Protein AF-A0A536QX53-F1 (afdb_monomer_lite)

Structure (mmCIF, N/CA/C/O backbone):
data_AF-A0A536QX53-F1
#
_entry.id   AF-A0A536QX53-F1
#
loop_
_atom_site.group_PDB
_atom_site.id
_atom_site.type_symbol
_atom_site.label_atom_id
_atom_site.label_alt_id
_atom_site.label_comp_id
_atom_site.label_asym_id
_atom_site.label_entity_id
_atom_site.label_seq_id
_atom_site.pdbx_PDB_ins_code
_atom_site.Cartn_x
_atom_site.Cartn_y
_atom_site.Cartn_z
_atom_site.occupancy
_atom_site.B_iso_or_equiv
_atom_site.auth_seq_id
_atom_site.auth_comp_id
_atom_site.auth_asym_id
_atom_site.auth_atom_id
_atom_site.pdbx_PDB_model_num
ATOM 1 N N . MET A 1 1 ? 10.679 -12.299 -2.054 1.00 72.06 1 MET A N 1
ATOM 2 C CA . MET A 1 1 ? 10.074 -12.324 -3.404 1.00 72.06 1 MET A CA 1
ATOM 3 C C . MET A 1 1 ? 10.573 -11.073 -4.117 1.00 72.06 1 MET A C 1
ATOM 5 O O . MET A 1 1 ? 10.672 -10.056 -3.444 1.00 72.06 1 MET A O 1
ATOM 9 N N . ALA A 1 2 ? 10.988 -11.145 -5.383 1.00 87.12 2 ALA A N 1
ATOM 10 C CA . ALA A 1 2 ? 11.481 -9.964 -6.100 1.00 87.12 2 ALA A CA 1
ATOM 11 C C . ALA A 1 2 ? 10.300 -9.177 -6.695 1.00 87.12 2 ALA A C 1
ATOM 13 O O . ALA A 1 2 ? 9.360 -9.823 -7.164 1.00 87.12 2 ALA A O 1
ATOM 14 N N . PRO A 1 3 ? 10.326 -7.833 -6.678 1.00 91.75 3 PRO A N 1
ATOM 15 C CA . PRO A 1 3 ? 9.268 -7.033 -7.279 1.00 91.75 3 PRO A CA 1
ATOM 16 C C . PRO A 1 3 ? 9.234 -7.185 -8.811 1.00 91.75 3 PRO A C 1
ATOM 18 O O . PRO A 1 3 ? 10.268 -7.464 -9.424 1.00 91.75 3 PRO A O 1
ATOM 21 N N . PRO A 1 4 ? 8.074 -6.952 -9.446 1.00 94.06 4 PRO A N 1
ATOM 22 C CA . PRO A 1 4 ? 7.941 -6.934 -10.898 1.00 94.06 4 PRO A CA 1
ATOM 23 C C . PRO A 1 4 ? 8.760 -5.803 -11.519 1.00 94.06 4 PRO A C 1
ATOM 25 O O . PRO A 1 4 ? 8.796 -4.685 -10.992 1.00 94.06 4 PRO A O 1
ATOM 28 N N . ALA A 1 5 ? 9.379 -6.072 -12.668 1.00 95.06 5 ALA A N 1
ATOM 29 C CA . ALA A 1 5 ? 10.157 -5.069 -13.391 1.00 95.06 5 ALA A CA 1
ATOM 30 C C . ALA A 1 5 ? 9.274 -3.890 -13.827 1.00 95.06 5 ALA A C 1
ATOM 32 O O . ALA A 1 5 ? 9.678 -2.737 -13.715 1.00 95.06 5 ALA A O 1
ATOM 33 N N . GLU A 1 6 ? 8.037 -4.164 -14.239 1.00 94.06 6 GLU A N 1
ATOM 34 C CA . GLU A 1 6 ? 7.061 -3.165 -14.672 1.00 94.06 6 GLU A CA 1
ATOM 35 C C . GLU A 1 6 ? 6.680 -2.201 -13.543 1.00 94.06 6 GLU A C 1
ATOM 37 O O . GLU A 1 6 ? 6.462 -1.012 -13.788 1.00 94.06 6 GLU A O 1
ATOM 42 N N . ALA A 1 7 ? 6.644 -2.690 -12.298 1.00 94.56 7 ALA A N 1
ATOM 43 C CA . ALA A 1 7 ? 6.409 -1.851 -11.131 1.00 94.56 7 ALA A CA 1
ATOM 44 C C . ALA A 1 7 ? 7.601 -0.913 -10.897 1.00 94.56 7 ALA A C 1
ATOM 46 O O . ALA A 1 7 ? 7.406 0.297 -10.787 1.00 94.56 7 ALA A O 1
ATOM 47 N N . ILE A 1 8 ? 8.832 -1.444 -10.886 1.00 96.00 8 ILE A N 1
ATOM 48 C CA . ILE A 1 8 ? 10.053 -0.631 -10.747 1.00 96.00 8 ILE A CA 1
ATOM 49 C C . ILE A 1 8 ? 10.102 0.456 -11.825 1.00 96.00 8 ILE A C 1
ATOM 51 O O . ILE A 1 8 ? 10.296 1.625 -11.498 1.00 96.00 8 ILE A O 1
ATOM 55 N N . GLU A 1 9 ? 9.890 0.092 -13.090 1.00 95.62 9 GLU A N 1
ATOM 56 C CA . GLU A 1 9 ? 9.950 1.037 -14.206 1.00 95.62 9 GLU A CA 1
ATOM 57 C C . GLU A 1 9 ? 8.875 2.121 -14.107 1.00 95.62 9 GLU A C 1
ATOM 59 O O . GLU A 1 9 ? 9.163 3.293 -14.349 1.00 95.62 9 GLU A O 1
ATOM 64 N N . PHE A 1 10 ? 7.655 1.772 -13.689 1.00 93.56 10 PHE A N 1
ATOM 65 C CA . PHE A 1 10 ? 6.602 2.762 -13.480 1.00 93.56 10 PHE A CA 1
ATOM 66 C C . PHE A 1 10 ? 6.993 3.799 -12.419 1.00 93.56 10 PHE A C 1
ATOM 68 O O . PHE A 1 10 ? 6.911 5.002 -12.669 1.00 93.56 10 PHE A O 1
ATOM 75 N N . PHE A 1 11 ? 7.435 3.349 -11.239 1.00 91.94 11 PHE A N 1
ATOM 76 C CA . PHE A 1 11 ? 7.818 4.263 -10.161 1.00 91.94 11 PHE A CA 1
ATOM 77 C C . PHE A 1 11 ? 9.061 5.084 -10.518 1.00 91.94 11 PHE A C 1
ATOM 79 O O . PHE A 1 11 ? 9.118 6.270 -10.193 1.00 91.94 11 PHE A O 1
ATOM 86 N N . ALA A 1 12 ? 10.029 4.490 -11.219 1.00 95.56 12 ALA A N 1
ATOM 87 C CA . ALA A 1 12 ? 11.216 5.198 -11.677 1.00 95.56 12 ALA A CA 1
ATOM 88 C C . ALA A 1 12 ? 10.881 6.303 -12.689 1.00 95.56 12 ALA A C 1
ATOM 90 O O . ALA A 1 12 ? 11.381 7.417 -12.555 1.00 95.56 12 ALA A O 1
ATOM 91 N N . HIS A 1 13 ? 10.003 6.036 -13.660 1.00 92.94 13 HIS A N 1
ATOM 92 C CA . HIS A 1 13 ? 9.568 7.037 -14.641 1.00 92.94 13 HIS A CA 1
ATOM 93 C C . HIS A 1 13 ? 8.796 8.211 -14.028 1.00 92.94 13 HIS A C 1
ATOM 95 O O . HIS A 1 13 ? 8.767 9.288 -14.617 1.00 92.94 13 HIS A O 1
ATOM 101 N N . GLY A 1 14 ? 8.194 8.031 -12.849 1.00 86.50 14 GLY A N 1
ATOM 102 C CA . GLY A 1 14 ? 7.564 9.121 -12.101 1.00 86.50 14 GLY A CA 1
ATOM 103 C C . GLY A 1 14 ? 8.555 10.087 -11.434 1.00 86.50 14 GLY A C 1
ATOM 104 O O . GLY A 1 14 ? 8.134 11.124 -10.924 1.00 86.50 14 GLY A O 1
ATOM 105 N N . SER A 1 15 ? 9.851 9.762 -11.409 1.00 91.88 15 SER A N 1
ATOM 106 C CA . SER A 1 15 ? 10.908 10.573 -10.796 1.00 91.88 15 SER A CA 1
ATOM 107 C C . SER A 1 15 ? 11.525 11.556 -11.791 1.00 91.88 15 SER A C 1
ATOM 109 O O . SER A 1 15 ? 11.701 11.244 -12.967 1.00 91.88 15 SER A O 1
ATOM 111 N N . SER A 1 16 ? 11.967 12.716 -11.299 1.00 94.88 16 SER A N 1
ATOM 112 C CA . SER A 1 16 ? 12.848 13.619 -12.055 1.00 94.88 16 SER A CA 1
ATOM 113 C C . SER A 1 16 ? 14.249 13.037 -12.290 1.00 94.88 16 SER A C 1
ATOM 115 O O . SER A 1 16 ? 14.976 13.520 -13.151 1.00 94.88 16 SER A O 1
ATOM 117 N N . GLU A 1 17 ? 14.627 12.004 -11.533 1.00 96.38 17 GLU A N 1
ATOM 118 C CA . GLU A 1 17 ? 15.895 11.275 -11.638 1.00 96.38 17 GLU A CA 1
ATOM 119 C C . GLU A 1 17 ? 15.616 9.771 -11.826 1.00 96.38 17 GLU A C 1
ATOM 121 O O . GLU A 1 17 ? 15.730 8.992 -10.872 1.00 96.38 17 GLU A O 1
ATOM 126 N N . PRO A 1 18 ? 15.188 9.335 -13.022 1.00 96.06 18 PRO A N 1
ATOM 127 C CA . PRO A 1 18 ? 14.691 7.977 -13.230 1.00 96.06 18 PRO A CA 1
ATOM 128 C C . PRO A 1 18 ? 15.763 6.901 -13.018 1.00 96.06 18 PRO A C 1
ATOM 130 O O . PRO A 1 18 ? 15.480 5.883 -12.394 1.00 96.06 18 PRO A O 1
ATOM 133 N N . ASP A 1 19 ? 17.008 7.123 -13.448 1.00 96.25 19 ASP A N 1
ATOM 134 C CA . ASP A 1 19 ? 18.080 6.129 -13.277 1.00 96.25 19 ASP A CA 1
ATOM 135 C C . ASP A 1 19 ? 18.468 5.942 -11.806 1.00 96.25 19 ASP A C 1
ATOM 137 O O . ASP A 1 19 ? 18.583 4.815 -11.326 1.00 96.25 19 ASP A O 1
ATOM 141 N N . ALA A 1 20 ? 18.572 7.037 -11.048 1.00 96.12 20 ALA A N 1
ATOM 142 C CA . ALA A 1 20 ? 18.800 6.963 -9.607 1.00 96.12 20 ALA A CA 1
ATOM 143 C C . ALA A 1 20 ? 17.605 6.325 -8.875 1.00 96.12 20 ALA A C 1
ATOM 145 O O . ALA A 1 20 ? 17.789 5.592 -7.901 1.00 96.12 20 ALA A O 1
ATOM 146 N N . ALA A 1 21 ? 16.378 6.581 -9.342 1.00 96.06 21 ALA A N 1
ATOM 147 C CA . ALA A 1 21 ? 15.177 5.964 -8.796 1.00 96.06 21 ALA A CA 1
ATOM 148 C C . ALA A 1 21 ? 15.156 4.450 -9.034 1.00 96.06 21 ALA A C 1
ATOM 150 O O . ALA A 1 21 ? 14.861 3.716 -8.094 1.00 96.06 21 ALA A O 1
ATOM 151 N N . ARG A 1 22 ? 15.531 3.968 -10.230 1.00 96.31 22 ARG A N 1
ATOM 152 C CA . ARG A 1 22 ? 15.659 2.527 -10.519 1.00 96.31 22 ARG A CA 1
ATOM 153 C C . ARG A 1 22 ? 16.568 1.843 -9.511 1.00 96.31 22 ARG A C 1
ATOM 155 O O . ARG A 1 22 ? 16.156 0.866 -8.894 1.00 96.31 22 ARG A O 1
ATOM 162 N N . GLU A 1 23 ? 17.765 2.384 -9.300 1.00 95.12 23 GLU A N 1
ATOM 163 C CA . GLU A 1 23 ? 18.737 1.786 -8.382 1.00 95.12 23 GLU A CA 1
ATOM 164 C C . GLU A 1 23 ? 18.227 1.755 -6.937 1.00 95.12 23 GLU A C 1
ATOM 166 O O . GLU A 1 23 ? 18.318 0.721 -6.278 1.00 95.12 23 GLU A O 1
ATOM 171 N N . LYS A 1 24 ? 17.581 2.830 -6.466 1.00 94.19 24 LYS A N 1
ATOM 172 C CA . LYS A 1 24 ? 16.937 2.847 -5.140 1.00 94.19 24 LYS A CA 1
ATOM 173 C C . LYS A 1 24 ? 15.794 1.834 -5.035 1.00 94.19 24 LYS A C 1
ATOM 175 O O . LYS A 1 24 ? 15.666 1.143 -4.025 1.00 94.19 24 LYS A O 1
ATOM 180 N N . LEU A 1 25 ? 14.963 1.726 -6.071 1.00 94.75 25 LEU A N 1
ATOM 181 C CA . LEU A 1 25 ? 13.812 0.825 -6.097 1.00 94.75 25 LEU A CA 1
ATOM 182 C C . LEU A 1 25 ? 14.227 -0.649 -6.109 1.00 94.75 25 LEU A C 1
ATOM 184 O O . LEU A 1 25 ? 13.486 -1.468 -5.578 1.00 94.75 25 LEU A O 1
ATOM 188 N N . ARG A 1 26 ? 15.409 -1.015 -6.623 1.00 92.50 26 ARG A N 1
ATOM 189 C CA . ARG A 1 26 ? 15.909 -2.407 -6.559 1.00 92.50 26 ARG A CA 1
ATOM 190 C C . ARG A 1 26 ? 16.069 -2.926 -5.131 1.00 92.50 26 ARG A C 1
ATOM 192 O O . ARG A 1 26 ? 15.935 -4.126 -4.908 1.00 92.50 26 ARG A O 1
ATOM 199 N N . THR A 1 27 ? 16.354 -2.041 -4.180 1.00 92.19 27 THR A N 1
ATOM 200 C CA . THR A 1 27 ? 16.585 -2.384 -2.768 1.00 92.19 27 THR A CA 1
ATOM 201 C C . THR A 1 27 ? 15.489 -1.870 -1.840 1.00 92.19 27 THR A C 1
ATOM 203 O O . THR A 1 27 ? 15.637 -1.948 -0.623 1.00 92.19 27 THR A O 1
ATOM 206 N N . ALA A 1 28 ? 14.408 -1.314 -2.391 1.00 94.31 28 ALA A N 1
ATOM 207 C CA . ALA A 1 28 ? 13.296 -0.809 -1.601 1.00 94.31 28 ALA A CA 1
ATOM 208 C C . ALA A 1 28 ? 12.567 -1.944 -0.864 1.00 94.31 28 ALA A C 1
ATOM 210 O O . ALA A 1 28 ? 12.658 -3.120 -1.227 1.00 94.31 28 ALA A O 1
ATOM 211 N N . ASN A 1 29 ? 11.810 -1.578 0.168 1.00 95.31 29 ASN A N 1
ATOM 212 C CA . ASN A 1 29 ? 11.059 -2.519 0.992 1.00 95.31 29 ASN A CA 1
ATOM 213 C C . ASN A 1 29 ? 9.770 -2.987 0.286 1.00 95.31 29 ASN A C 1
ATOM 215 O O . ASN A 1 29 ? 8.654 -2.615 0.652 1.00 95.31 29 ASN A O 1
ATOM 219 N N . TRP A 1 30 ? 9.932 -3.768 -0.779 1.00 96.38 30 TRP A N 1
ATOM 220 C CA . TRP A 1 30 ? 8.828 -4.310 -1.563 1.00 96.38 30 TRP A CA 1
ATOM 221 C C . TRP A 1 30 ? 8.075 -5.408 -0.822 1.00 96.38 30 TRP A C 1
ATOM 223 O O . TRP A 1 30 ? 8.666 -6.347 -0.286 1.00 96.38 30 TRP A O 1
ATOM 233 N N . TYR A 1 31 ? 6.752 -5.335 -0.887 1.00 97.25 31 TYR A N 1
ATOM 234 C CA . TYR A 1 31 ? 5.854 -6.350 -0.361 1.00 97.25 31 TYR A CA 1
ATOM 235 C C . TYR A 1 31 ? 4.713 -6.584 -1.348 1.00 97.25 31 TYR A C 1
ATOM 237 O O . TYR A 1 31 ? 4.146 -5.634 -1.883 1.00 97.25 31 TYR A O 1
ATOM 245 N N . GLY A 1 32 ? 4.380 -7.840 -1.624 1.00 97.12 32 GLY A N 1
ATOM 246 C CA . GLY A 1 32 ? 3.390 -8.149 -2.647 1.00 97.12 32 GLY A CA 1
ATOM 247 C C . GLY A 1 32 ? 3.069 -9.627 -2.773 1.00 97.12 32 GLY A C 1
ATOM 248 O O . GLY A 1 32 ? 3.665 -10.480 -2.109 1.00 97.12 32 GLY A O 1
ATOM 249 N N . ASN A 1 33 ? 2.104 -9.896 -3.644 1.00 96.75 33 ASN A N 1
ATOM 250 C CA . ASN A 1 33 ? 1.644 -11.220 -4.044 1.00 96.75 33 ASN A CA 1
ATOM 251 C C . ASN A 1 33 ? 1.571 -11.308 -5.585 1.00 96.75 33 ASN A C 1
ATOM 253 O O . ASN A 1 33 ? 2.163 -10.501 -6.303 1.00 96.75 33 ASN A O 1
ATOM 257 N N . ASP A 1 34 ? 0.874 -12.304 -6.120 1.00 95.50 34 ASP A N 1
ATOM 258 C CA . ASP A 1 34 ? 0.705 -12.503 -7.563 1.00 95.50 34 ASP A CA 1
ATOM 259 C C . ASP A 1 34 ? -0.237 -11.477 -8.228 1.00 95.50 34 ASP A C 1
ATOM 261 O O . ASP A 1 34 ? -0.280 -11.386 -9.455 1.00 95.50 34 ASP A O 1
ATOM 265 N N . ALA A 1 35 ? -0.993 -10.699 -7.448 1.00 96.00 35 ALA A N 1
ATOM 266 C CA . ALA A 1 35 ? -1.968 -9.735 -7.949 1.00 96.00 35 ALA A CA 1
ATOM 267 C C . ALA A 1 35 ? -1.516 -8.280 -7.815 1.00 96.00 35 ALA A C 1
ATOM 269 O O . ALA A 1 35 ? -1.857 -7.463 -8.674 1.00 96.00 35 ALA A O 1
ATOM 270 N N . MET A 1 36 ? -0.782 -7.928 -6.757 1.00 96.38 36 MET A N 1
ATOM 271 C CA . MET A 1 36 ? -0.364 -6.549 -6.511 1.00 96.38 36 MET A CA 1
ATOM 272 C C . MET A 1 36 ? 0.876 -6.436 -5.620 1.00 96.38 36 MET A C 1
ATOM 274 O O . MET A 1 36 ? 1.197 -7.332 -4.838 1.00 96.38 36 MET A O 1
ATOM 278 N N . TRP A 1 37 ? 1.541 -5.287 -5.723 1.00 97.56 37 TRP A N 1
ATOM 279 C CA . TRP A 1 37 ? 2.760 -4.949 -4.992 1.00 97.56 37 TRP A CA 1
ATOM 280 C C . TRP A 1 37 ? 2.696 -3.537 -4.424 1.00 97.56 37 TRP A C 1
ATOM 282 O O . TRP A 1 37 ? 2.153 -2.639 -5.058 1.00 97.56 37 TRP A O 1
ATOM 292 N N . VAL A 1 38 ? 3.297 -3.327 -3.260 1.00 97.00 38 VAL A N 1
ATOM 293 C CA . VAL A 1 38 ? 3.500 -2.020 -2.629 1.00 97.00 38 VAL A CA 1
ATOM 294 C C . VAL A 1 38 ? 4.970 -1.855 -2.249 1.00 97.00 38 VAL A C 1
ATOM 296 O O . VAL A 1 38 ? 5.675 -2.836 -2.002 1.00 97.00 38 VAL A O 1
ATOM 299 N N . VAL A 1 39 ? 5.419 -0.605 -2.160 1.00 95.94 39 VAL A N 1
ATOM 300 C CA . VAL A 1 39 ? 6.648 -0.258 -1.440 1.00 95.94 39 VAL A CA 1
ATOM 301 C C . VAL A 1 39 ? 6.235 0.180 -0.045 1.00 95.94 39 VAL A C 1
ATOM 303 O O . VAL A 1 39 ? 5.526 1.174 0.111 1.00 95.94 39 VAL A O 1
ATOM 306 N N . LEU A 1 40 ? 6.635 -0.583 0.967 1.00 95.88 40 LEU A N 1
ATOM 307 C CA . LEU A 1 40 ? 6.388 -0.221 2.354 1.00 95.88 40 LEU A CA 1
ATOM 308 C C . LEU A 1 40 ? 7.426 0.807 2.816 1.00 95.88 40 LEU A C 1
ATOM 310 O O . LEU A 1 40 ? 8.563 0.788 2.338 1.00 95.88 40 LEU A O 1
ATOM 314 N N . PRO A 1 41 ? 7.077 1.688 3.765 1.00 94.00 41 PRO A N 1
ATOM 315 C CA . PRO A 1 41 ? 8.067 2.555 4.380 1.00 94.00 41 PRO A CA 1
ATOM 316 C C . PRO A 1 41 ? 9.142 1.736 5.107 1.00 94.00 41 PRO A C 1
ATOM 318 O O . PRO A 1 41 ? 8.933 0.576 5.496 1.00 94.00 41 PRO A O 1
ATOM 321 N N . ASP A 1 42 ? 10.302 2.356 5.313 1.00 91.19 42 ASP A N 1
ATOM 322 C CA . ASP A 1 42 ? 11.400 1.738 6.048 1.00 91.19 42 ASP A CA 1
ATOM 323 C C . ASP A 1 42 ? 10.936 1.311 7.441 1.00 91.19 42 ASP A C 1
ATOM 325 O O . ASP A 1 42 ? 10.277 2.057 8.166 1.00 91.19 42 ASP A O 1
ATOM 329 N N . ARG A 1 43 ? 11.268 0.067 7.808 1.00 90.38 43 ARG A N 1
ATOM 330 C CA . ARG A 1 43 ? 10.868 -0.556 9.084 1.00 90.38 43 ARG A CA 1
ATOM 331 C C . ARG A 1 43 ? 9.347 -0.582 9.326 1.00 90.38 43 ARG A C 1
ATOM 333 O O . ARG A 1 43 ? 8.925 -0.809 10.457 1.00 90.38 43 ARG A O 1
ATOM 340 N N . GLY A 1 44 ? 8.532 -0.374 8.287 1.00 92.56 44 GLY A N 1
ATOM 341 C CA . GLY A 1 44 ? 7.076 -0.297 8.397 1.00 92.56 44 GLY A CA 1
ATOM 342 C C . GLY A 1 44 ? 6.582 0.961 9.116 1.00 92.56 44 GLY A C 1
ATOM 343 O O . GLY A 1 44 ? 5.464 0.955 9.625 1.00 92.56 44 GLY A O 1
ATOM 344 N N . GLU A 1 45 ? 7.387 2.026 9.195 1.00 95.62 45 GLU A N 1
ATOM 345 C CA . GLU A 1 45 ? 7.014 3.259 9.896 1.00 95.62 45 GLU A CA 1
ATOM 346 C C . GLU A 1 45 ? 6.575 4.353 8.918 1.00 95.62 45 GLU A C 1
ATOM 348 O O . GLU A 1 45 ? 7.395 4.955 8.229 1.00 95.62 45 GLU A O 1
ATOM 353 N N . LEU A 1 46 ? 5.274 4.643 8.876 1.00 95.00 46 LEU A N 1
ATOM 354 C CA . LEU A 1 46 ? 4.754 5.785 8.131 1.00 95.00 46 LEU A CA 1
ATOM 355 C C . LEU A 1 46 ? 4.896 7.035 9.006 1.00 95.00 46 LEU A C 1
ATOM 357 O O . LEU A 1 46 ? 4.104 7.239 9.925 1.00 95.00 46 LEU A O 1
ATOM 361 N N . VAL A 1 47 ? 5.934 7.827 8.737 1.00 93.00 47 VAL A N 1
ATOM 362 C CA . VAL A 1 47 ? 6.207 9.102 9.413 1.00 93.00 47 VAL A CA 1
ATOM 363 C C . VAL A 1 47 ? 5.779 10.234 8.494 1.00 93.00 47 VAL A C 1
ATOM 365 O O . VAL A 1 47 ? 6.357 10.391 7.418 1.00 93.00 47 VAL A O 1
ATOM 368 N N . GLY A 1 48 ? 4.803 11.035 8.913 1.00 87.81 48 GLY A N 1
ATOM 369 C CA . GLY A 1 48 ? 4.327 12.142 8.089 1.00 87.81 48 GLY A CA 1
ATOM 370 C C . GLY A 1 48 ? 2.843 12.402 8.253 1.00 87.81 48 GLY A C 1
ATOM 371 O O . GLY A 1 48 ? 2.330 12.516 9.366 1.00 87.81 48 GLY A O 1
ATOM 372 N N . ARG A 1 49 ? 2.147 12.565 7.130 1.00 91.62 49 ARG A N 1
ATOM 373 C CA . ARG A 1 49 ? 0.708 12.812 7.158 1.00 91.62 49 ARG A CA 1
ATOM 374 C C . ARG A 1 49 ? -0.028 11.488 7.295 1.00 91.62 49 ARG A C 1
ATOM 376 O O . ARG A 1 49 ? 0.351 10.481 6.703 1.00 91.62 49 ARG A O 1
ATOM 383 N N . LEU A 1 50 ? -1.137 11.510 8.030 1.00 93.81 50 LEU A N 1
ATOM 384 C CA . LEU A 1 50 ? -1.978 10.327 8.223 1.00 93.81 50 LEU A CA 1
ATOM 385 C C . LEU A 1 50 ? -2.622 9.814 6.919 1.00 93.81 50 LEU A C 1
ATOM 387 O O . LEU A 1 50 ? -3.187 8.725 6.909 1.00 93.81 50 LEU A O 1
ATOM 391 N N . ASP A 1 51 ? -2.557 10.591 5.838 1.00 91.38 51 ASP A N 1
ATOM 392 C CA . ASP A 1 51 ? -3.048 10.264 4.500 1.00 91.38 51 ASP A CA 1
ATOM 393 C C . ASP A 1 51 ? -1.921 10.078 3.465 1.00 91.38 51 ASP A C 1
ATOM 395 O O . ASP A 1 51 ? -2.186 10.041 2.257 1.00 91.38 51 ASP A O 1
ATOM 399 N N . ASP A 1 52 ? -0.663 9.954 3.908 1.00 92.00 52 ASP A N 1
ATOM 400 C CA . ASP A 1 52 ? 0.432 9.612 3.006 1.00 92.00 52 ASP A CA 1
ATOM 401 C C . ASP A 1 52 ? 0.189 8.232 2.380 1.00 92.00 52 ASP A C 1
ATOM 403 O O . ASP A 1 52 ? -0.120 7.234 3.036 1.00 92.00 52 ASP A O 1
ATOM 407 N N . LYS A 1 53 ? 0.266 8.201 1.049 1.00 90.25 53 LYS A N 1
ATOM 408 C CA . LYS A 1 53 ? -0.209 7.075 0.247 1.00 90.25 53 LYS A CA 1
ATOM 409 C C . LYS A 1 53 ? 0.778 5.916 0.286 1.00 90.25 53 LYS A C 1
ATOM 411 O O . LYS A 1 53 ? 1.983 6.112 0.154 1.00 90.25 53 LYS A O 1
ATOM 416 N N . ILE A 1 54 ? 0.233 4.702 0.301 1.00 94.56 54 ILE A N 1
ATOM 417 C CA . ILE A 1 54 ? 0.967 3.455 0.047 1.00 94.56 54 ILE A CA 1
ATOM 418 C C . ILE A 1 54 ? 0.340 2.825 -1.197 1.00 94.56 54 ILE A C 1
ATOM 420 O O . ILE A 1 54 ? -0.521 1.947 -1.091 1.00 94.56 54 ILE A O 1
ATOM 424 N N . PRO A 1 55 ? 0.670 3.349 -2.385 1.00 93.81 55 PRO A N 1
ATOM 425 C CA . PRO A 1 55 ? -0.055 3.009 -3.594 1.00 93.81 55 PRO A CA 1
ATOM 426 C C . PRO A 1 55 ? 0.327 1.610 -4.095 1.00 93.81 55 PRO A C 1
ATOM 428 O O . PRO A 1 55 ? 1.517 1.319 -4.243 1.00 93.81 55 PRO A O 1
ATOM 431 N N . PRO A 1 56 ? -0.651 0.741 -4.398 1.00 95.75 56 PRO A N 1
ATOM 432 C CA . PRO A 1 56 ? -0.366 -0.542 -5.008 1.00 95.75 56 PRO A CA 1
ATOM 433 C C . PRO A 1 56 ? -0.144 -0.420 -6.515 1.00 95.75 56 PRO A C 1
ATOM 435 O O . PRO A 1 56 ? -0.810 0.344 -7.219 1.00 95.75 56 PRO A O 1
ATOM 438 N N . TYR A 1 57 ? 0.760 -1.250 -7.016 1.00 95.44 57 TYR A N 1
ATOM 439 C CA . TYR A 1 57 ? 0.905 -1.579 -8.422 1.00 95.44 57 TYR A CA 1
ATOM 440 C C . TYR A 1 57 ? 0.244 -2.934 -8.683 1.00 95.44 57 TYR A C 1
ATOM 442 O O . TYR A 1 57 ? 0.681 -3.956 -8.153 1.00 95.44 57 TYR A O 1
ATOM 450 N N . ARG A 1 58 ? -0.832 -2.947 -9.473 1.00 95.12 58 ARG A N 1
ATOM 451 C CA . ARG A 1 58 ? -1.596 -4.155 -9.818 1.00 95.12 58 ARG A CA 1
ATOM 452 C C . ARG A 1 58 ? -0.950 -4.873 -11.002 1.00 95.12 58 ARG A C 1
ATOM 454 O O . ARG A 1 58 ? -0.586 -4.221 -11.975 1.00 95.12 58 ARG A O 1
ATOM 461 N N . LEU A 1 59 ? -0.893 -6.200 -10.950 1.00 95.19 59 LEU A N 1
ATOM 462 C CA . LEU A 1 59 ? -0.490 -7.088 -12.052 1.00 95.19 59 LEU A CA 1
ATOM 463 C C . LEU A 1 59 ? -1.681 -7.770 -12.733 1.00 95.19 59 LEU A C 1
ATOM 465 O O . LEU A 1 59 ? -1.560 -8.279 -13.844 1.00 95.19 59 LEU A O 1
ATOM 469 N N . LYS A 1 60 ? -2.841 -7.770 -12.073 1.00 95.00 60 LYS A N 1
ATOM 470 C CA . LYS A 1 60 ? -4.107 -8.279 -12.602 1.00 95.00 60 LYS A CA 1
ATOM 471 C C . LYS A 1 60 ? -5.094 -7.132 -12.802 1.00 95.00 60 LYS A C 1
ATOM 473 O O . LYS A 1 60 ? -4.964 -6.070 -12.189 1.00 95.00 60 LYS A O 1
ATOM 478 N N . ARG A 1 61 ? -6.089 -7.363 -13.663 1.00 92.88 61 ARG A N 1
ATOM 479 C CA . ARG A 1 61 ? -7.210 -6.436 -13.831 1.00 92.88 61 ARG A CA 1
ATOM 480 C C . ARG A 1 61 ? -8.064 -6.393 -12.573 1.00 92.88 61 ARG A C 1
ATOM 482 O O . ARG A 1 61 ? -8.272 -7.431 -11.955 1.00 92.88 61 ARG A O 1
ATOM 489 N N . GLY A 1 62 ? -8.575 -5.209 -12.255 1.00 90.44 62 GLY A N 1
ATOM 490 C CA . GLY A 1 62 ? -9.574 -5.031 -11.207 1.00 90.44 62 GLY A CA 1
ATOM 491 C C . GLY A 1 62 ? -9.382 -3.763 -10.390 1.00 90.44 62 GLY A C 1
ATOM 492 O O . GLY A 1 62 ? -8.410 -3.013 -10.559 1.00 90.44 62 GLY A O 1
ATOM 493 N N . ARG A 1 63 ? -10.320 -3.513 -9.481 1.00 92.06 63 ARG A N 1
ATOM 494 C CA . ARG A 1 63 ? -10.323 -2.346 -8.602 1.00 92.06 63 ARG A CA 1
ATOM 495 C C . ARG A 1 63 ? -9.741 -2.700 -7.244 1.00 92.06 63 ARG A C 1
ATOM 497 O O . ARG A 1 63 ? -10.225 -3.600 -6.564 1.00 92.06 63 ARG A O 1
ATOM 504 N N . VAL A 1 64 ? -8.725 -1.954 -6.815 1.00 95.25 64 VAL A N 1
ATOM 505 C CA . VAL A 1 64 ? -8.192 -2.135 -5.463 1.00 95.25 64 VAL A CA 1
ATOM 506 C C . VAL A 1 64 ? -9.155 -1.534 -4.451 1.00 95.25 64 VAL A C 1
ATOM 508 O O . VAL A 1 64 ? -9.607 -0.399 -4.607 1.00 95.25 64 VAL A O 1
ATOM 511 N N . GLN A 1 65 ? -9.427 -2.282 -3.393 1.00 96.06 65 GLN A N 1
ATOM 512 C CA . GLN A 1 65 ? -10.089 -1.815 -2.187 1.00 96.06 65 GLN A CA 1
ATOM 513 C C . GLN A 1 65 ? -9.144 -1.989 -1.009 1.00 96.06 65 GLN A C 1
ATOM 515 O O . GLN A 1 65 ? -8.391 -2.959 -0.962 1.00 96.06 65 GLN A O 1
ATOM 520 N N . TYR A 1 66 ? -9.206 -1.075 -0.052 1.00 97.44 66 TYR A N 1
ATOM 521 C CA . TYR A 1 66 ? -8.470 -1.177 1.195 1.00 97.44 66 TYR A CA 1
ATOM 522 C C . TYR A 1 66 ? -9.404 -1.083 2.389 1.00 97.44 66 TYR A C 1
ATOM 524 O O . TYR A 1 66 ? -10.435 -0.421 2.334 1.00 97.44 66 TYR A O 1
ATOM 532 N N . GLU A 1 67 ? -8.996 -1.699 3.485 1.00 98.12 67 GLU A N 1
ATOM 533 C CA . GLU A 1 67 ? -9.516 -1.465 4.826 1.00 98.12 67 GLU A CA 1
ATOM 534 C C . GLU A 1 67 ? -8.356 -1.530 5.817 1.00 98.12 67 GLU A C 1
ATOM 536 O O . GLU A 1 67 ? -7.286 -2.059 5.500 1.00 98.12 67 GLU A O 1
ATOM 541 N N . ALA A 1 68 ? -8.545 -0.973 7.008 1.00 98.31 68 ALA A N 1
ATOM 542 C CA . ALA A 1 68 ? -7.534 -1.068 8.051 1.00 98.31 68 ALA A CA 1
ATOM 543 C C . ALA A 1 68 ? -8.167 -1.223 9.429 1.00 98.31 68 ALA A C 1
ATOM 545 O O . ALA A 1 68 ? -9.224 -0.660 9.714 1.00 98.31 68 ALA A O 1
ATOM 546 N N . ARG A 1 69 ? -7.489 -1.944 10.315 1.00 98.44 69 ARG A N 1
ATOM 547 C CA . ARG A 1 69 ? -7.836 -2.007 11.734 1.00 98.44 69 ARG A CA 1
ATOM 548 C C . ARG A 1 69 ? -6.634 -1.632 12.572 1.00 98.44 69 ARG A C 1
ATOM 550 O O . ARG A 1 69 ? -5.509 -2.045 12.291 1.00 98.44 69 ARG A O 1
ATOM 557 N N . GLN A 1 70 ? -6.883 -0.855 13.608 1.00 98.31 70 GLN A N 1
ATOM 558 C CA . GLN A 1 70 ? -5.865 -0.548 14.585 1.00 98.31 70 GLN A CA 1
ATOM 559 C C . GLN A 1 70 ? -5.634 -1.792 15.456 1.00 98.31 70 GLN A C 1
ATOM 561 O O . GLN A 1 70 ? -6.579 -2.478 15.838 1.00 98.31 70 GLN A O 1
ATOM 566 N N . LEU A 1 71 ? -4.372 -2.124 15.711 1.00 98.38 71 LEU A N 1
ATOM 567 C CA . LEU A 1 71 ? -3.959 -3.292 16.494 1.00 98.38 71 LEU A CA 1
ATOM 568 C C . LEU A 1 71 ? -3.725 -2.946 17.966 1.00 98.38 71 LEU A C 1
ATOM 570 O O . LEU A 1 71 ? -3.847 -3.813 18.826 1.00 98.38 71 LEU A O 1
ATOM 574 N N . ASP A 1 72 ? -3.386 -1.690 18.254 1.00 97.38 72 ASP A N 1
ATOM 575 C CA . ASP A 1 72 ? -3.144 -1.166 19.602 1.00 97.38 72 ASP A CA 1
ATOM 576 C C . ASP A 1 72 ? -4.336 -0.370 20.170 1.00 97.38 72 ASP A C 1
ATOM 578 O O . ASP A 1 72 ? -4.257 0.164 21.275 1.00 97.38 72 ASP A O 1
ATOM 582 N N . ALA A 1 73 ? -5.458 -0.319 19.442 1.00 95.94 73 ALA A N 1
ATOM 583 C CA . ALA A 1 73 ? -6.727 0.258 19.884 1.00 95.94 73 ALA A CA 1
ATOM 584 C C . ALA A 1 73 ? -7.910 -0.321 19.077 1.00 95.94 73 ALA A C 1
ATOM 586 O O . ALA A 1 73 ? -7.769 -1.318 18.379 1.00 95.94 73 ALA A O 1
ATOM 587 N N . THR A 1 74 ? -9.093 0.295 19.168 1.00 94.88 74 THR A N 1
ATOM 588 C CA . THR A 1 74 ? -10.346 -0.204 18.565 1.00 94.88 74 THR A CA 1
ATOM 589 C C . THR A 1 74 ? -10.815 0.578 17.330 1.00 94.88 74 THR A C 1
ATOM 591 O O . THR A 1 74 ? -11.981 0.489 16.945 1.00 94.88 74 THR A O 1
ATOM 594 N N . ARG A 1 75 ? -9.946 1.383 16.700 1.00 97.62 75 ARG A N 1
ATOM 595 C CA . ARG A 1 75 ? -10.303 2.152 15.495 1.00 97.62 75 ARG A CA 1
ATOM 596 C C . ARG A 1 75 ? -10.222 1.295 14.232 1.00 97.62 75 ARG A C 1
ATOM 598 O O . ARG A 1 75 ? -9.429 0.363 14.135 1.00 97.62 75 ARG A O 1
ATOM 605 N N . THR A 1 76 ? -11.016 1.667 13.235 1.00 97.94 76 THR A N 1
ATOM 606 C CA . THR A 1 76 ? -11.053 1.014 11.923 1.00 97.94 76 THR A CA 1
ATOM 607 C C . THR A 1 76 ? -11.170 2.049 10.814 1.00 97.94 76 THR A C 1
ATOM 609 O O . THR A 1 76 ? -11.874 3.047 10.969 1.00 97.94 76 THR A O 1
ATOM 612 N N . VAL A 1 77 ? -10.549 1.767 9.677 1.00 97.25 77 VAL A N 1
ATOM 613 C CA . VAL A 1 77 ? -10.826 2.403 8.391 1.00 97.25 77 VAL A CA 1
ATOM 614 C C . VAL A 1 77 ? -11.728 1.439 7.615 1.00 97.25 77 VAL A C 1
ATOM 616 O O . VAL A 1 77 ? -11.292 0.319 7.335 1.00 97.25 77 VAL A O 1
ATOM 619 N N . PRO A 1 78 ? -12.986 1.815 7.316 1.00 97.25 78 PRO A N 1
ATOM 620 C CA . PRO A 1 78 ? -13.907 0.934 6.608 1.00 97.25 78 PRO A CA 1
ATOM 621 C C . PRO A 1 78 ? -13.409 0.659 5.190 1.00 97.25 78 PRO A C 1
ATOM 623 O O . PRO A 1 78 ? -12.642 1.444 4.631 1.00 97.25 78 PRO A O 1
ATOM 626 N N . ARG A 1 79 ? -13.893 -0.433 4.593 1.00 96.81 79 ARG A N 1
ATOM 627 C CA . ARG A 1 79 ? -13.536 -0.796 3.224 1.00 96.81 79 ARG A CA 1
ATOM 628 C C . ARG A 1 79 ? -13.883 0.309 2.236 1.00 96.81 79 ARG A C 1
ATOM 630 O O . ARG A 1 79 ? -15.042 0.710 2.132 1.00 96.81 79 ARG A O 1
ATOM 637 N N . GLN A 1 80 ? -12.890 0.761 1.480 1.00 94.31 80 GLN A N 1
ATOM 638 C CA . GLN A 1 80 ? -13.040 1.797 0.466 1.00 94.31 80 GLN A CA 1
ATOM 639 C C . GLN A 1 80 ? -12.221 1.462 -0.785 1.00 94.31 80 GLN A C 1
ATOM 641 O O . GLN A 1 80 ? -11.127 0.910 -0.681 1.00 94.31 80 GLN A O 1
ATOM 646 N N . PRO A 1 81 ? -12.721 1.775 -1.990 1.00 93.12 81 PRO A N 1
ATOM 647 C CA . PRO A 1 81 ? -11.941 1.622 -3.209 1.00 93.12 81 PRO A CA 1
ATOM 648 C C . PRO A 1 81 ? -10.844 2.692 -3.333 1.00 93.12 81 PRO A C 1
ATOM 650 O O . PRO A 1 81 ? -11.063 3.857 -3.001 1.00 93.12 81 PRO A O 1
ATOM 653 N N . ILE A 1 82 ? -9.692 2.329 -3.903 1.00 91.19 82 ILE A N 1
ATOM 654 C CA . ILE A 1 82 ? -8.675 3.296 -4.336 1.00 91.19 82 ILE A CA 1
ATOM 655 C C . ILE A 1 82 ? -9.125 3.936 -5.648 1.00 91.19 82 ILE A C 1
ATOM 657 O O . ILE A 1 82 ? -9.030 3.318 -6.708 1.00 91.19 82 ILE A O 1
ATOM 661 N N . GLY A 1 83 ? -9.579 5.189 -5.564 1.00 71.94 83 GLY A N 1
ATOM 662 C CA . GLY A 1 83 ? -9.990 5.989 -6.718 1.00 71.94 83 GLY A CA 1
ATOM 663 C C . GLY A 1 83 ? -11.215 5.428 -7.454 1.00 71.94 83 GLY A C 1
ATOM 664 O O . GLY A 1 83 ? -11.640 4.286 -7.260 1.00 71.94 83 GLY A O 1
ATOM 665 N N . VAL A 1 84 ? -11.837 6.260 -8.286 1.00 58.53 84 VAL A N 1
ATOM 666 C CA . VAL A 1 84 ? -12.821 5.813 -9.292 1.00 58.53 84 VAL A CA 1
ATOM 667 C C . VAL A 1 84 ? -12.143 5.475 -10.622 1.00 58.53 84 VAL A C 1
ATOM 669 O O . VAL A 1 84 ? -12.562 4.521 -11.263 1.00 58.53 84 VAL A O 1
ATOM 672 N N . ASP A 1 85 ? -11.015 6.130 -10.920 1.00 61.84 85 ASP A N 1
ATOM 673 C CA . ASP A 1 85 ? -10.246 5.985 -12.161 1.00 61.84 85 ASP A CA 1
ATOM 674 C C . ASP A 1 85 ? -8.771 5.679 -11.850 1.00 61.84 85 ASP A C 1
ATOM 676 O O . ASP A 1 85 ? -7.876 6.491 -12.092 1.00 61.84 85 ASP A O 1
ATOM 680 N N . ALA A 1 86 ? -8.490 4.526 -11.230 1.00 62.94 86 ALA A N 1
ATOM 681 C CA . ALA A 1 86 ? -7.104 4.063 -11.122 1.00 62.94 86 ALA A CA 1
ATOM 682 C C . ALA A 1 86 ? -6.455 4.035 -12.524 1.00 62.94 86 ALA A C 1
ATOM 684 O O . ALA A 1 86 ? -7.147 3.817 -13.518 1.00 62.94 86 ALA A O 1
ATOM 685 N N . TYR A 1 87 ? -5.143 4.275 -12.622 1.00 73.62 87 TYR A N 1
ATOM 686 C CA . TYR A 1 87 ? -4.479 4.403 -13.921 1.00 73.62 87 TYR A CA 1
ATOM 687 C C . TYR A 1 87 ? -4.559 3.077 -14.683 1.00 73.62 87 TYR A C 1
ATOM 689 O O . TYR A 1 87 ? -3.861 2.122 -14.343 1.00 73.62 87 TYR A O 1
ATOM 697 N N . GLY A 1 88 ? -5.428 3.033 -15.696 1.00 81.12 88 GLY A N 1
ATOM 698 C CA . GLY A 1 88 ? -5.671 1.858 -16.526 1.00 81.12 88 GLY A CA 1
ATOM 699 C C . GLY A 1 88 ? -6.265 0.656 -15.781 1.00 81.12 88 GLY A C 1
ATOM 700 O O . GLY A 1 88 ? -6.506 0.666 -14.568 1.00 81.12 88 GLY A O 1
ATOM 701 N N . ASP A 1 89 ? -6.472 -0.423 -16.534 1.00 82.25 89 ASP A N 1
ATOM 702 C CA . ASP A 1 89 ? -7.030 -1.668 -15.997 1.00 82.25 89 ASP A CA 1
ATOM 703 C C . ASP A 1 89 ? -6.008 -2.470 -15.174 1.00 82.25 89 ASP A C 1
ATOM 705 O O . ASP A 1 89 ? -6.399 -3.267 -14.329 1.00 82.25 89 ASP A O 1
ATOM 709 N N . ILE A 1 90 ? -4.710 -2.255 -15.409 1.00 91.06 90 ILE A N 1
ATOM 710 C CA . ILE A 1 90 ? -3.559 -2.855 -14.714 1.00 91.06 90 ILE A CA 1
ATOM 711 C C . ILE A 1 90 ? -2.583 -1.723 -14.373 1.00 91.06 90 ILE A C 1
ATOM 713 O O . ILE A 1 90 ? -2.546 -0.708 -15.065 1.00 91.06 90 ILE A O 1
ATOM 717 N N . GLY A 1 91 ? -1.780 -1.902 -13.324 1.00 92.75 91 GLY A N 1
ATOM 718 C CA . GLY A 1 91 ? -0.741 -0.960 -12.930 1.00 92.75 91 GLY A CA 1
ATOM 719 C C . GLY A 1 91 ? -1.137 -0.113 -11.727 1.00 92.75 91 GLY A C 1
ATOM 720 O O . GLY A 1 91 ? -1.837 -0.567 -10.816 1.00 92.75 91 GLY A O 1
ATOM 721 N N . PHE A 1 92 ? -0.641 1.117 -11.697 1.00 92.94 92 PHE A N 1
ATOM 722 C CA . PHE A 1 92 ? -0.630 1.965 -10.511 1.00 92.94 92 PHE A CA 1
ATOM 723 C C . PHE A 1 92 ? -2.016 2.441 -10.063 1.00 92.94 92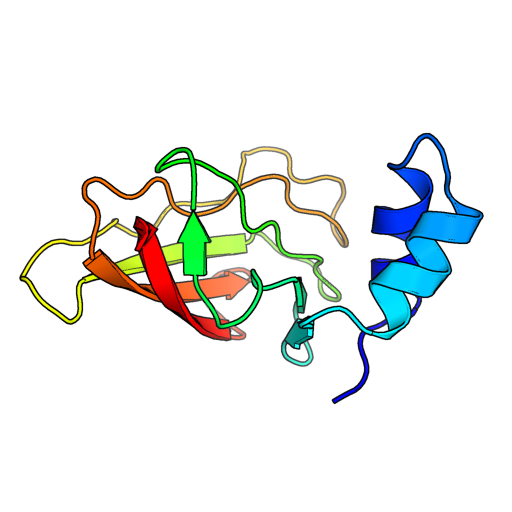 PHE A C 1
ATOM 725 O O . PHE A 1 92 ? -2.807 2.964 -10.850 1.00 92.94 92 PHE A O 1
ATOM 732 N N . ALA A 1 93 ? -2.291 2.329 -8.765 1.00 93.25 93 ALA A N 1
ATOM 733 C CA . ALA A 1 93 ? -3.471 2.900 -8.131 1.00 93.25 93 ALA A CA 1
ATOM 734 C C . ALA A 1 93 ? -3.043 3.943 -7.086 1.00 93.25 93 ALA A C 1
ATOM 736 O O . ALA A 1 93 ? -2.508 3.618 -6.029 1.00 93.25 93 ALA A O 1
ATOM 737 N N . ALA A 1 94 ? -3.276 5.223 -7.380 1.00 90.44 94 ALA A N 1
ATOM 738 C CA . ALA A 1 94 ? -2.777 6.334 -6.571 1.00 90.44 94 ALA A CA 1
ATOM 739 C C . ALA A 1 94 ? -3.611 6.588 -5.303 1.00 90.44 94 ALA A C 1
ATOM 741 O O . ALA A 1 94 ? -4.337 7.583 -5.211 1.00 90.44 94 ALA A O 1
ATOM 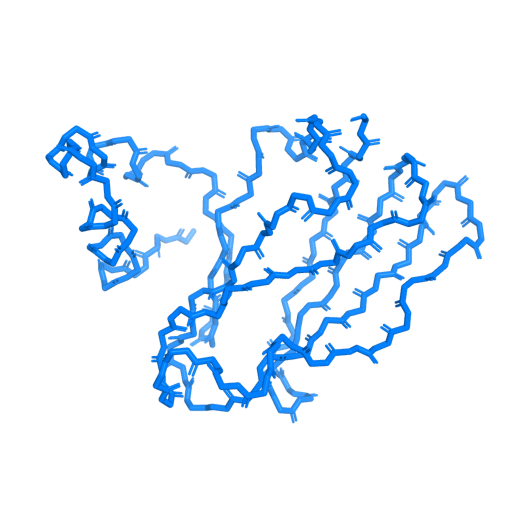742 N N . GLY A 1 95 ? -3.468 5.747 -4.284 1.00 91.38 95 GLY A N 1
ATOM 743 C CA . GLY A 1 95 ? -4.133 5.950 -2.998 1.00 91.38 95 GLY A CA 1
ATOM 744 C C . GLY A 1 95 ? -3.623 5.035 -1.899 1.00 91.38 95 GLY A C 1
ATOM 745 O O . GLY A 1 95 ? -2.548 4.455 -2.003 1.00 91.38 95 GLY A O 1
ATOM 746 N N . GLY A 1 96 ? -4.404 4.951 -0.833 1.00 92.31 96 GLY A N 1
ATOM 747 C CA . GLY A 1 96 ? -4.133 4.143 0.345 1.00 92.31 96 GLY A CA 1
ATOM 748 C C . GLY A 1 96 ? -5.022 4.587 1.506 1.00 92.31 96 GLY A C 1
ATOM 749 O O . GLY A 1 96 ? -5.857 5.478 1.313 1.00 92.31 96 GLY A O 1
ATOM 750 N N . PRO A 1 97 ? -4.866 3.976 2.689 1.00 92.81 97 PRO A N 1
ATOM 751 C CA . PRO A 1 97 ? -5.642 4.333 3.861 1.00 92.81 97 PRO A CA 1
ATOM 752 C C . PRO A 1 97 ? -5.345 5.759 4.317 1.00 92.81 97 PRO A C 1
ATOM 754 O O . PRO A 1 97 ? -4.188 6.148 4.432 1.00 92.81 97 PRO A O 1
ATOM 757 N N . ALA A 1 98 ? -6.401 6.504 4.636 1.00 94.38 98 ALA A N 1
ATOM 758 C CA . ALA A 1 98 ? -6.302 7.693 5.471 1.00 94.38 98 ALA A CA 1
ATOM 759 C C . ALA A 1 98 ? -6.544 7.272 6.925 1.00 94.38 98 ALA A C 1
ATOM 761 O O . ALA A 1 98 ? -7.664 6.910 7.302 1.00 94.38 98 ALA A O 1
ATOM 762 N N . PHE A 1 99 ? -5.489 7.265 7.734 1.00 96.69 99 PHE A N 1
ATOM 763 C CA . PHE A 1 99 ? -5.569 6.831 9.122 1.00 96.69 99 PHE A CA 1
ATOM 764 C C . PH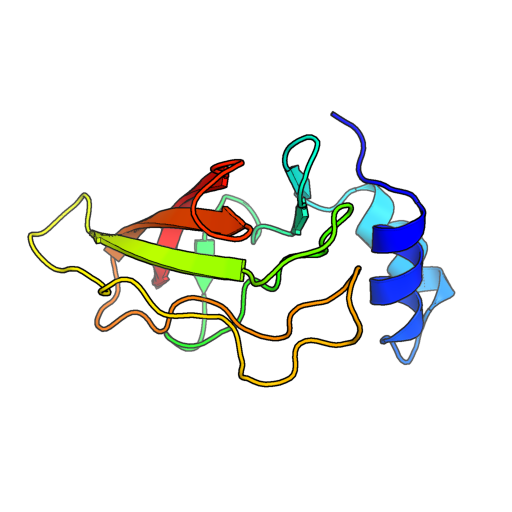E A 1 99 ? -6.230 7.919 9.986 1.00 96.69 99 PHE A C 1
ATOM 766 O O . PHE A 1 99 ? -5.859 9.086 9.905 1.00 96.69 99 PHE A O 1
ATOM 773 N N . PRO A 1 100 ? -7.203 7.584 10.850 1.00 96.12 100 PRO A N 1
ATOM 774 C CA . PRO A 1 100 ? -7.835 8.573 11.722 1.00 96.12 100 PRO A CA 1
ATOM 775 C C . PRO A 1 100 ? -6.926 9.004 12.880 1.00 96.12 100 PRO A C 1
ATOM 777 O O . PRO A 1 100 ? -7.138 10.062 13.468 1.00 96.12 100 PRO A O 1
ATOM 780 N N . THR A 1 101 ? -5.948 8.169 13.243 1.00 96.75 101 THR A N 1
ATOM 781 C CA . THR A 1 101 ? -5.027 8.382 14.363 1.00 96.75 101 THR A CA 1
ATOM 782 C C . THR A 1 101 ? -3.691 7.689 14.109 1.00 96.75 101 THR A C 1
ATOM 784 O O . THR A 1 101 ? -3.618 6.699 13.378 1.00 96.75 101 THR A O 1
ATOM 787 N N . VAL A 1 102 ? -2.650 8.157 14.797 1.00 97.56 102 VAL A N 1
ATOM 788 C CA . VAL A 1 102 ? -1.388 7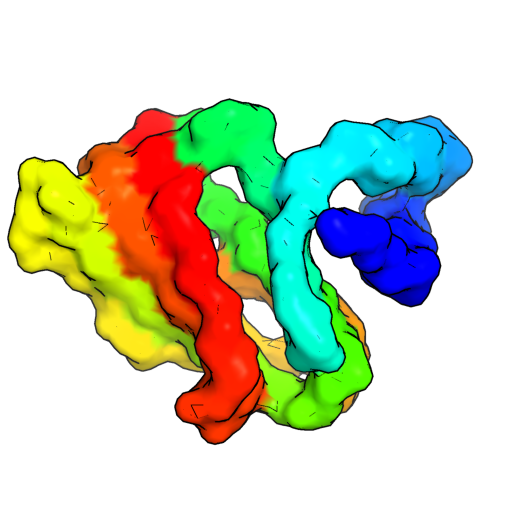.419 14.963 1.00 97.56 102 VAL A CA 1
ATOM 789 C C . VAL A 1 102 ? -1.616 6.071 15.663 1.00 97.56 102 VAL A C 1
ATOM 791 O O . VAL A 1 102 ? -2.626 5.890 16.352 1.00 97.56 102 VAL A O 1
ATOM 794 N N . GLY A 1 103 ? -0.675 5.139 15.497 1.00 97.31 103 GLY A N 1
ATOM 795 C CA . GLY A 1 103 ? -0.712 3.81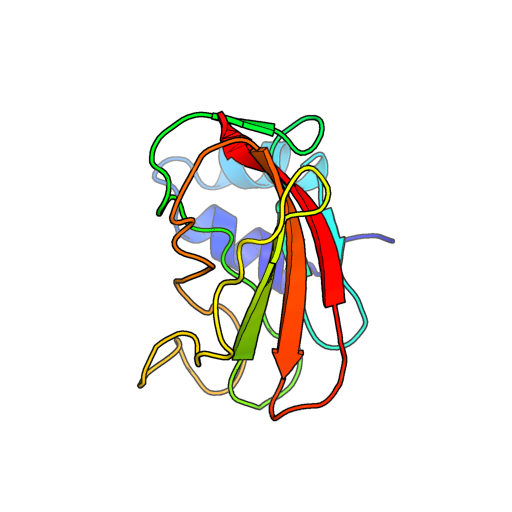4 16.126 1.00 97.31 103 GLY A CA 1
ATOM 796 C C . GLY A 1 103 ? -0.258 2.685 15.206 1.00 97.31 103 GLY A C 1
ATOM 797 O O . GLY A 1 103 ? 0.221 2.915 14.093 1.00 97.31 103 GLY A O 1
ATOM 798 N N . CYS A 1 104 ? -0.399 1.454 15.680 1.00 98.06 104 CYS A N 1
ATOM 799 C CA . CYS A 1 104 ? -0.141 0.249 14.899 1.00 98.06 104 CYS A CA 1
ATOM 800 C C . CYS A 1 104 ? -1.394 -0.150 14.116 1.00 98.06 104 CYS A C 1
ATOM 802 O O . CYS A 1 104 ? -2.433 -0.430 14.709 1.00 98.06 104 CYS A O 1
ATOM 804 N N . TRP A 1 105 ? -1.294 -0.230 12.794 1.00 98.44 105 TRP A N 1
ATOM 805 C CA . TRP A 1 105 ? -2.405 -0.532 11.898 1.00 98.44 105 TRP A CA 1
ATOM 806 C C . TRP A 1 105 ? -2.101 -1.762 11.056 1.00 98.44 105 TRP A C 1
ATOM 808 O O . TRP A 1 105 ? -1.061 -1.821 10.408 1.00 98.44 105 TRP A O 1
ATOM 818 N N . GLU A 1 106 ? -3.023 -2.719 11.021 1.00 98.50 106 GLU A N 1
ATOM 819 C CA . GLU A 1 106 ? -3.060 -3.726 9.964 1.00 98.50 106 GLU A CA 1
ATOM 820 C C . GLU A 1 106 ? -3.899 -3.179 8.815 1.00 98.50 106 GLU A C 1
ATOM 822 O O . GLU A 1 106 ? -5.064 -2.819 8.997 1.00 98.50 106 GLU A O 1
ATOM 827 N N . VAL A 1 107 ? -3.294 -3.113 7.638 1.00 98.44 107 VAL A N 1
ATOM 828 C CA . VAL A 1 107 ? -3.919 -2.705 6.385 1.00 98.44 107 VAL A CA 1
ATOM 829 C C . VAL A 1 107 ? -4.130 -3.951 5.546 1.00 98.44 107 VAL A C 1
ATOM 831 O O . VAL A 1 107 ? -3.231 -4.781 5.447 1.00 98.44 107 VAL A O 1
ATOM 834 N N . THR A 1 108 ? -5.297 -4.070 4.923 1.00 98.62 108 THR A N 1
ATOM 835 C CA . THR A 1 108 ? -5.574 -5.117 3.939 1.00 98.62 108 THR A CA 1
ATOM 836 C C . THR A 1 108 ? -6.019 -4.484 2.639 1.00 98.62 108 THR A C 1
ATOM 838 O O . THR A 1 108 ? -7.000 -3.742 2.609 1.00 98.62 108 THR A O 1
ATOM 841 N N . TYR A 1 109 ? -5.298 -4.789 1.565 1.00 98.31 109 TYR A N 1
ATOM 842 C CA . TYR A 1 109 ? -5.712 -4.503 0.200 1.00 98.31 109 TYR A CA 1
ATOM 843 C C . TYR A 1 109 ? -6.318 -5.751 -0.432 1.00 98.31 109 TYR A C 1
ATOM 845 O O . TYR A 1 109 ? -5.876 -6.865 -0.171 1.00 98.31 109 TYR A O 1
ATOM 853 N N . THR A 1 110 ? -7.317 -5.559 -1.283 1.00 97.88 110 THR A N 1
ATOM 854 C CA . THR A 1 110 ? -7.924 -6.603 -2.119 1.00 97.88 110 THR A CA 1
ATOM 855 C C . THR A 1 110 ? -8.106 -6.066 -3.530 1.00 97.88 110 THR A C 1
ATOM 857 O O . THR A 1 110 ? -8.279 -4.861 -3.710 1.00 97.88 110 THR A O 1
ATOM 860 N N . LEU A 1 111 ? -8.066 -6.939 -4.530 1.00 95.62 111 LEU A N 1
ATOM 861 C CA . LEU A 1 111 ? -8.419 -6.631 -5.912 1.00 95.62 111 LEU A CA 1
ATOM 862 C C . LEU A 1 111 ? -9.805 -7.214 -6.166 1.00 95.62 111 LEU A C 1
ATOM 864 O O . LEU A 1 111 ? -9.961 -8.411 -6.001 1.00 95.62 111 LEU A O 1
ATOM 868 N N . ASP A 1 112 ? -10.815 -6.391 -6.454 1.00 93.06 112 ASP A N 1
ATOM 869 C CA . ASP A 1 112 ? -12.219 -6.818 -6.623 1.00 93.06 112 ASP A CA 1
ATOM 870 C C . ASP A 1 112 ? -12.727 -7.773 -5.515 1.00 93.06 112 ASP A C 1
ATOM 872 O O . ASP A 1 112 ? -13.548 -8.661 -5.739 1.00 93.06 112 ASP A O 1
ATOM 876 N N . GLY A 1 113 ? -12.237 -7.585 -4.284 1.00 94.94 113 GLY A N 1
ATOM 877 C CA . GLY A 1 113 ? -12.582 -8.406 -3.120 1.00 94.94 113 GLY A CA 1
ATOM 878 C C . GLY A 1 113 ? -11.826 -9.737 -2.992 1.00 94.94 113 GLY A C 1
ATOM 879 O O . GLY A 1 113 ? -12.089 -10.475 -2.044 1.00 94.94 113 GLY A O 1
ATOM 880 N N . HIS A 1 114 ? -10.881 -10.037 -3.886 1.00 95.75 114 HIS A N 1
ATOM 881 C CA . HIS A 1 114 ? -9.990 -11.203 -3.844 1.00 95.75 114 HIS A CA 1
ATOM 882 C C . HIS A 1 114 ? -8.505 -10.798 -3.732 1.00 95.75 114 HIS A C 1
ATOM 884 O O . HIS A 1 114 ? -8.180 -9.624 -3.549 1.00 95.75 114 HIS A O 1
ATOM 890 N N . ASP A 1 115 ? -7.602 -11.788 -3.775 1.00 97.06 115 ASP A N 1
ATOM 891 C CA . ASP A 1 115 ? -6.139 -11.621 -3.759 1.00 97.06 115 ASP A CA 1
ATOM 892 C C . ASP A 1 115 ? -5.615 -10.704 -2.636 1.00 97.06 115 ASP A C 1
ATOM 894 O O . ASP A 1 115 ? -4.884 -9.737 -2.872 1.00 97.06 115 ASP A O 1
ATOM 898 N N . ALA A 1 116 ? -6.016 -11.000 -1.396 1.00 98.00 116 ALA A N 1
ATOM 899 C CA . ALA A 1 116 ? -5.696 -10.171 -0.242 1.00 98.00 116 ALA A CA 1
ATOM 900 C C . ALA A 1 116 ? -4.179 -9.992 -0.039 1.00 98.00 116 ALA A C 1
ATOM 902 O O . ALA A 1 116 ? -3.406 -10.954 -0.055 1.00 98.00 116 ALA A O 1
ATOM 903 N N . LEU A 1 117 ? -3.772 -8.747 0.201 1.00 98.12 117 LEU A N 1
ATOM 904 C CA . LEU A 1 117 ? -2.427 -8.361 0.609 1.00 98.12 117 LEU A CA 1
ATOM 905 C C . LEU A 1 117 ? -2.528 -7.584 1.924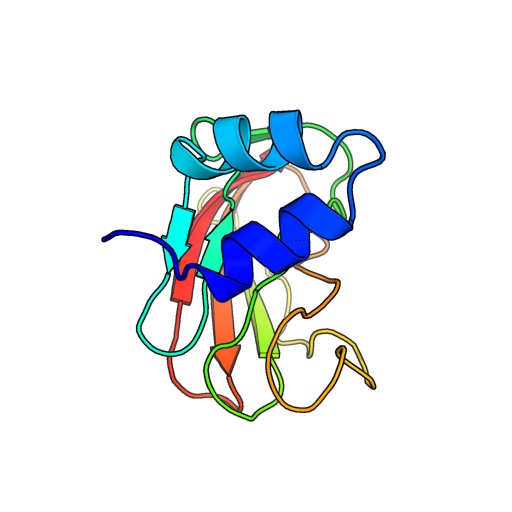 1.00 98.12 117 LEU A C 1
ATOM 907 O O . LEU A 1 117 ? -2.985 -6.440 1.935 1.00 98.12 117 LEU A O 1
ATOM 911 N N . SER A 1 118 ? -2.105 -8.207 3.023 1.00 98.19 118 SER A N 1
ATOM 912 C CA . SER A 1 118 ? -2.179 -7.617 4.362 1.00 98.19 118 SER A CA 1
ATOM 913 C C . SER A 1 118 ? -0.793 -7.307 4.909 1.00 98.19 118 SER A C 1
ATOM 915 O O . SER A 1 118 ? 0.115 -8.125 4.810 1.00 98.19 118 SER A O 1
ATOM 917 N N . PHE A 1 119 ? -0.625 -6.135 5.510 1.00 97.94 119 PHE A N 1
ATOM 918 C CA . PHE A 1 119 ? 0.634 -5.708 6.115 1.00 97.94 119 PHE A CA 1
ATOM 919 C C . PHE A 1 119 ? 0.377 -4.808 7.320 1.00 97.94 119 PHE A C 1
ATOM 921 O O . PHE A 1 119 ? -0.690 -4.212 7.458 1.00 97.94 119 PHE A O 1
ATOM 928 N N . VAL A 1 120 ? 1.369 -4.711 8.205 1.00 97.56 120 VAL A N 1
ATOM 929 C CA . VAL A 1 120 ? 1.297 -3.877 9.407 1.00 97.56 120 VAL A CA 1
ATOM 930 C C . VAL A 1 120 ? 2.183 -2.653 9.240 1.00 97.56 120 VAL A C 1
ATOM 932 O O . VAL A 1 120 ? 3.310 -2.751 8.756 1.00 97.56 120 VAL A O 1
ATOM 935 N N . LEU A 1 121 ? 1.671 -1.509 9.677 1.00 97.25 121 LEU A N 1
ATOM 936 C CA . LEU A 1 121 ? 2.386 -0.245 9.734 1.00 97.25 121 LEU A CA 1
ATOM 937 C C . LEU A 1 121 ? 2.321 0.337 11.134 1.00 97.25 121 LEU A C 1
ATOM 939 O O . LEU A 1 121 ? 1.313 0.216 11.830 1.00 97.25 121 LEU A O 1
ATOM 943 N N . ARG A 1 122 ? 3.366 1.065 11.504 1.00 97.62 122 ARG A N 1
ATOM 944 C CA . ARG A 1 122 ? 3.333 2.011 12.611 1.00 97.62 122 ARG A CA 1
ATOM 945 C C . ARG A 1 122 ? 3.209 3.420 12.045 1.00 97.62 122 ARG A C 1
ATOM 947 O O . ARG A 1 122 ? 4.145 3.918 11.432 1.00 97.62 122 ARG A O 1
ATOM 954 N N . VAL A 1 123 ? 2.068 4.055 12.267 1.00 97.50 123 VAL A N 1
ATOM 955 C CA . VAL A 1 123 ? 1.785 5.429 11.834 1.00 97.50 123 VAL A CA 1
ATOM 956 C C . VAL A 1 123 ? 2.197 6.389 12.947 1.00 97.50 123 VAL A C 1
ATOM 958 O O . VAL A 1 123 ? 1.794 6.185 14.098 1.00 97.50 123 VAL A O 1
ATOM 961 N N . ARG A 1 124 ? 3.015 7.395 12.622 1.00 94.06 124 ARG A N 1
ATOM 962 C CA . ARG A 1 124 ? 3.574 8.367 13.572 1.00 94.06 124 ARG A CA 1
ATOM 963 C C . ARG A 1 124 ? 3.447 9.804 13.093 1.00 94.06 124 ARG A C 1
ATOM 965 O O . ARG A 1 124 ? 3.688 10.046 11.891 1.00 94.06 124 ARG A O 1
#

Foldseek 3Di:
DFDDPVQQQVQLVVDPRSVVSSVVVRPFQWDFDPFKIWGAPVVQEAEDALFPFGKIFTPAFAWKWKKKAAPVDGDIRDIDTQDPCAPDRGTIRTGHDRHPDFHKMWMWMAGNNHDIDIDIHGYD

Radius of gyration: 14.08 Å; chains: 1; bounding box: 33×26×36 Å

Sequence (124 aa):
MAPPAEAIEFFAHGSSEPDAAREKLRTANWYGNDAMWVVLPDRGELVGRLDDKIPPYRLKRGRVQYEARQLDATRTVPRQPIGVDAYGDIGFAAGGPAFPTVGCWEVTYTLDGHDALSFVLRVR

pLDDT: mean 93.44, std 6.84, range [58.53, 98.62]

Secondary structure (DSSP, 8-state):
-PPPHHHHHHHHHTSSSHHHHHHHHHTS-EEE-SSEEEEPPGGGEE-S-TT-----EESSSS-EEEEEEESSSS-EEEEEES-SS-SSSSEE-------SSSEEEEEEEEETTEEEEEEEEEE-